Protein AF-A0A7J5Y7P5-F1 (afdb_monomer)

Foldseek 3Di:
DDDDPDPDDDDPVVVVPPPPDPPPVVVVVVVVVVVVVLLVQLVVCLVVQQLVVLLVNLVVVLVVCVVLVVVVVNVVSVCLNCCLPPNDDPVVNCCLRRPQADPDDDDPDDDPPDPVPDDHHSSVVSVVCSVCVVVSD

Mean predicted aligned error: 13.17 Å

Secondary structure (DSSP, 8-state):
-----PPPP--TTTGGG-SSS--HHHHHHHHHHHHHHHHHHHHHHHHHT-HHHHHHHHHHHHHHHHHTT-HHHHHHHHHHHHIIIIIS-HHHHHHHHH-SS---PPPSS-----GGGSPPPHHHHHHHHHHHHHHH-

Solvent-accessible surface area (backbone atoms only — not comparable to full-atom values): 8249 Å² total; per-residue (Å²): 137,83,83,77,78,74,80,74,91,70,60,81,70,65,67,70,66,72,69,92,57,84,57,61,65,60,53,49,52,50,49,54,51,49,53,53,50,52,52,52,56,48,51,49,30,56,74,72,45,39,30,63,63,48,52,52,52,51,60,58,43,42,59,53,28,56,76,70,64,40,59,72,59,31,54,51,52,49,51,51,51,50,33,53,76,69,69,46,58,68,72,58,22,50,42,36,35,51,29,61,67,50,82,77,79,77,68,98,71,74,86,77,88,50,86,89,74,62,66,70,8,53,42,47,49,50,54,51,48,60,72,43,38,84,80,74,109

Sequence (137 aa):
MFVVAAPWFCSSSCSTGGGGEEDFLLNYTKAVLWEGLNHLARRDAIQEGDGEALTDFWRTDMVLLWSRKHLQLFNSSHQLITGIEGFYPERIRQDMKWNRVLNLPGTSEGTVRNPKKMGRSVGSLSEELDRQRDKIL

pLDDT: mean 70.98, std 17.92, range [27.09, 91.25]

Structure (mmCIF, N/CA/C/O backbone):
data_AF-A0A7J5Y7P5-F1
#
_entry.id   AF-A0A7J5Y7P5-F1
#
loop_
_atom_site.group_PDB
_atom_site.id
_atom_site.type_symbol
_atom_site.label_atom_id
_atom_site.label_alt_id
_atom_site.label_comp_id
_atom_site.label_asym_id
_atom_site.label_entity_id
_atom_site.label_seq_id
_atom_site.pdbx_PDB_ins_code
_atom_site.Cartn_x
_atom_site.Cartn_y
_atom_site.Cartn_z
_atom_site.occupancy
_atom_site.B_iso_or_equiv
_atom_site.auth_seq_id
_atom_site.auth_comp_id
_atom_site.auth_asym_id
_atom_site.auth_atom_id
_atom_site.pdbx_PDB_model_num
ATOM 1 N N . MET A 1 1 ? 20.778 -21.280 18.502 1.00 34.69 1 MET A N 1
ATOM 2 C CA . MET A 1 1 ? 20.490 -22.165 17.355 1.00 34.69 1 MET A CA 1
ATOM 3 C C . MET A 1 1 ? 20.277 -21.253 16.155 1.00 34.69 1 MET A C 1
ATOM 5 O O . MET A 1 1 ? 19.296 -20.526 16.145 1.00 34.69 1 MET A O 1
ATOM 9 N N . PHE A 1 2 ? 21.252 -21.159 15.249 1.00 35.69 2 PHE A N 1
ATOM 10 C CA . PHE A 1 2 ? 21.153 -20.309 14.057 1.00 35.69 2 PHE A CA 1
ATOM 11 C C . PHE A 1 2 ? 20.516 -21.124 12.930 1.00 35.69 2 PHE A C 1
ATOM 13 O O . PHE A 1 2 ? 20.994 -22.213 12.620 1.00 35.69 2 PHE A O 1
ATOM 20 N N . VAL A 1 3 ? 19.432 -20.617 12.344 1.00 43.25 3 VAL A N 1
ATOM 21 C CA . VAL A 1 3 ? 18.833 -21.194 11.137 1.00 43.25 3 VAL A CA 1
ATOM 22 C C . VAL A 1 3 ? 19.719 -20.788 9.962 1.00 43.25 3 VAL A C 1
ATOM 24 O O . VAL A 1 3 ? 19.764 -19.620 9.586 1.00 43.25 3 VAL A O 1
ATOM 27 N N . VAL A 1 4 ? 20.470 -21.744 9.416 1.00 46.12 4 VAL A N 1
ATOM 28 C CA . VAL A 1 4 ? 21.187 -21.569 8.150 1.00 46.12 4 VAL A CA 1
ATOM 29 C C . VAL A 1 4 ? 20.131 -21.571 7.049 1.00 46.12 4 VAL A C 1
ATOM 31 O O . VAL A 1 4 ? 19.494 -22.594 6.806 1.00 46.12 4 VAL A O 1
ATOM 34 N N . ALA A 1 5 ? 19.904 -20.416 6.424 1.00 46.47 5 ALA A N 1
ATOM 35 C CA . ALA A 1 5 ? 19.061 -20.315 5.241 1.00 46.47 5 ALA A CA 1
ATOM 36 C C . ALA A 1 5 ? 19.656 -21.212 4.147 1.00 46.47 5 ALA A C 1
ATOM 38 O O . ALA A 1 5 ? 20.777 -20.982 3.691 1.00 46.47 5 ALA A O 1
ATOM 39 N N . ALA A 1 6 ? 18.933 -22.266 3.765 1.00 54.50 6 ALA A N 1
ATOM 40 C CA . ALA A 1 6 ? 19.320 -23.084 2.627 1.00 54.50 6 ALA A CA 1
ATOM 41 C C . ALA A 1 6 ? 19.383 -22.188 1.375 1.00 54.50 6 ALA A C 1
ATOM 43 O O . ALA A 1 6 ? 18.485 -21.360 1.187 1.00 54.50 6 ALA A O 1
ATOM 44 N N . PRO A 1 7 ? 20.421 -22.313 0.530 1.00 60.44 7 PRO A N 1
ATOM 45 C CA . PRO A 1 7 ? 20.487 -21.560 -0.711 1.00 60.44 7 PRO A CA 1
ATOM 46 C C . PRO A 1 7 ? 19.266 -21.919 -1.558 1.00 60.44 7 PRO A C 1
ATOM 48 O O . PRO A 1 7 ? 19.002 -23.094 -1.820 1.00 60.44 7 PRO A O 1
ATOM 51 N N . TRP A 1 8 ? 18.497 -20.898 -1.937 1.00 64.94 8 TRP A N 1
ATOM 52 C CA . TRP A 1 8 ? 17.355 -21.034 -2.834 1.00 64.94 8 TRP A CA 1
ATOM 53 C C . TRP A 1 8 ? 17.783 -21.822 -4.080 1.00 64.94 8 TRP A C 1
ATOM 55 O O . TRP A 1 8 ? 18.823 -21.527 -4.672 1.00 64.94 8 TRP A O 1
ATOM 65 N N . PHE A 1 9 ? 17.014 -22.847 -4.456 1.00 64.56 9 PHE A N 1
ATOM 66 C CA . PHE A 1 9 ? 17.332 -23.693 -5.606 1.00 64.56 9 PHE A CA 1
ATOM 67 C C . PHE A 1 9 ? 17.473 -22.836 -6.873 1.00 64.56 9 PHE A C 1
ATOM 69 O O . PHE A 1 9 ? 16.522 -22.170 -7.281 1.00 64.56 9 PHE A O 1
ATOM 76 N N . CYS A 1 10 ? 18.651 -22.871 -7.501 1.00 61.72 10 CYS A N 1
ATOM 77 C CA . CYS A 1 10 ? 18.894 -22.261 -8.805 1.00 61.72 10 CYS A CA 1
ATOM 78 C C . CYS A 1 10 ? 19.316 -23.340 -9.802 1.00 61.72 10 CYS A C 1
ATOM 80 O O . CYS A 1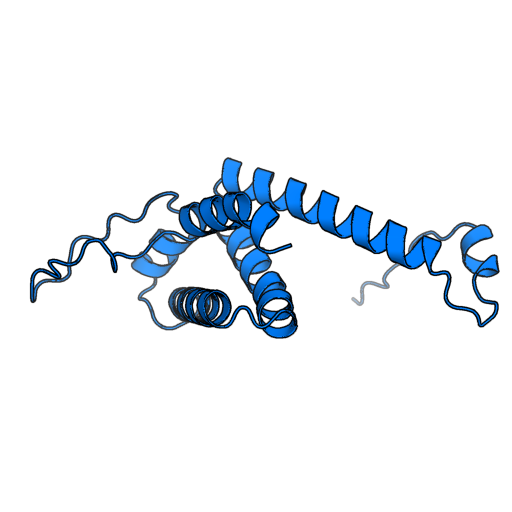 10 ? 20.233 -24.117 -9.534 1.00 61.72 10 CYS A O 1
ATOM 82 N N . SER A 1 11 ? 18.638 -23.396 -10.950 1.00 69.38 11 SER A N 1
ATOM 83 C CA . SER A 1 11 ? 19.009 -24.288 -12.051 1.00 69.38 11 SER A CA 1
ATOM 84 C C . SER A 1 11 ? 20.343 -23.856 -12.672 1.00 69.38 11 SER A C 1
ATOM 86 O O . SER A 1 11 ? 20.764 -22.708 -12.529 1.00 69.38 11 SER A O 1
ATOM 88 N N . SER A 1 12 ? 21.015 -24.752 -13.404 1.00 63.09 12 SER A N 1
ATOM 89 C CA . SER A 1 12 ? 22.278 -24.451 -14.109 1.00 63.09 12 SER A CA 1
ATOM 90 C C . SER A 1 12 ? 22.171 -23.265 -15.081 1.00 63.09 12 SER A C 1
ATOM 92 O O . SER A 1 12 ? 23.177 -22.631 -15.388 1.00 63.09 12 SER A O 1
ATOM 94 N N . SER A 1 13 ? 20.951 -22.925 -15.506 1.00 61.94 13 SER A N 1
ATOM 95 C CA . SER A 1 13 ? 20.625 -21.752 -16.320 1.00 61.94 13 SER A CA 1
ATOM 96 C C . SER A 1 13 ? 20.741 -20.415 -15.572 1.00 61.94 13 SER A C 1
ATOM 98 O O . SER A 1 13 ? 20.925 -19.380 -16.208 1.00 61.94 13 SER A O 1
ATOM 100 N N . CYS A 1 14 ? 20.666 -20.409 -14.235 1.00 60.22 14 CYS A N 1
ATOM 101 C CA . CYS A 1 14 ? 20.885 -19.203 -13.432 1.00 60.22 14 CYS A CA 1
ATOM 102 C C . CYS A 1 14 ? 22.323 -18.682 -13.548 1.00 60.22 14 CYS A C 1
ATOM 104 O O . CYS A 1 14 ? 22.555 -17.477 -13.520 1.00 60.22 14 CYS A O 1
ATOM 106 N N . SER A 1 15 ? 23.290 -19.593 -13.673 1.00 57.81 15 SER A N 1
ATOM 107 C CA . SER A 1 15 ? 24.721 -19.274 -13.710 1.00 57.81 15 SER A CA 1
ATOM 108 C C . SER A 1 15 ? 25.158 -18.684 -15.054 1.00 57.81 15 SER A C 1
ATOM 110 O O . SER A 1 15 ? 26.167 -17.989 -15.129 1.00 57.81 15 SER A O 1
ATOM 112 N N . THR A 1 16 ? 24.401 -18.948 -16.122 1.00 55.72 16 THR A N 1
ATOM 113 C CA . THR A 1 16 ? 24.694 -18.489 -17.490 1.00 55.72 16 THR A CA 1
ATOM 114 C C . THR A 1 16 ? 24.351 -17.022 -17.753 1.00 55.72 16 THR A C 1
ATOM 116 O O . THR A 1 16 ? 24.813 -16.477 -18.748 1.00 55.72 16 THR A O 1
ATOM 119 N N . GLY A 1 17 ? 23.603 -16.358 -16.865 1.00 52.78 17 GLY A N 1
ATOM 120 C CA . GLY A 1 17 ? 23.292 -14.923 -16.966 1.00 52.78 17 GLY A CA 1
ATOM 121 C C . GLY A 1 17 ? 24.345 -13.993 -16.348 1.00 52.78 17 GLY A C 1
ATOM 122 O O . GLY A 1 17 ? 24.121 -12.793 -16.263 1.00 52.78 17 GLY A O 1
ATOM 123 N N . GLY A 1 18 ? 25.481 -14.520 -15.875 1.00 52.06 18 GLY A N 1
ATOM 124 C CA . GLY A 1 18 ? 26.538 -13.744 -15.206 1.00 52.06 18 GLY A CA 1
ATOM 125 C C . GLY A 1 18 ? 27.489 -12.986 -16.141 1.00 52.06 18 GLY A C 1
ATOM 126 O O . GLY A 1 18 ? 28.553 -12.550 -15.708 1.00 52.06 18 GLY A O 1
ATOM 127 N N . GLY A 1 19 ? 27.159 -12.869 -17.427 1.00 52.19 19 GLY A N 1
ATOM 128 C CA . GLY A 1 19 ? 27.996 -12.218 -18.429 1.00 52.19 19 GLY A CA 1
ATOM 129 C C . GLY A 1 19 ? 27.721 -10.724 -18.557 1.00 52.19 19 GLY A C 1
ATOM 130 O O . GLY A 1 19 ? 27.264 -10.329 -19.611 1.00 52.19 19 GLY A O 1
ATOM 131 N N . GLY A 1 20 ? 27.986 -9.923 -17.516 1.00 59.34 20 GLY A N 1
ATOM 132 C CA . GLY A 1 20 ? 28.229 -8.462 -17.558 1.00 59.34 20 GLY A CA 1
ATOM 133 C C . GLY A 1 20 ? 27.195 -7.501 -18.179 1.00 59.34 20 GLY A C 1
ATOM 134 O O . GLY A 1 20 ? 27.320 -6.297 -17.973 1.00 59.34 20 GLY A O 1
ATOM 135 N N . GLU A 1 21 ? 26.197 -7.985 -18.909 1.00 65.25 21 GLU A N 1
ATOM 136 C CA . GLU A 1 21 ? 25.193 -7.205 -19.623 1.00 65.25 21 GLU A CA 1
ATOM 137 C C . GLU A 1 21 ? 23.845 -7.410 -18.926 1.00 65.25 21 GLU A C 1
ATOM 139 O O . GLU A 1 21 ? 23.411 -8.541 -18.696 1.00 65.25 21 GLU A O 1
ATOM 144 N N . GLU A 1 22 ? 23.212 -6.314 -18.502 1.00 68.62 22 GLU A N 1
ATOM 145 C CA . GLU A 1 22 ? 21.910 -6.375 -17.843 1.00 68.62 22 GLU A CA 1
ATOM 146 C C . GLU A 1 22 ? 20.878 -6.971 -18.804 1.00 68.62 22 GLU A C 1
ATOM 148 O O . GLU A 1 22 ? 20.556 -6.388 -19.839 1.00 68.62 22 GLU A O 1
ATOM 153 N N . ASP A 1 23 ? 20.331 -8.136 -18.455 1.00 80.75 23 ASP A N 1
ATOM 154 C CA . ASP A 1 23 ? 19.254 -8.747 -19.226 1.00 80.75 23 ASP A CA 1
ATOM 155 C C . ASP A 1 23 ? 17.962 -7.936 -19.026 1.00 80.75 23 ASP A C 1
ATOM 157 O O . ASP A 1 23 ? 17.191 -8.136 -18.078 1.00 80.75 23 ASP A O 1
ATOM 161 N N . PHE A 1 24 ? 17.742 -6.971 -19.924 1.00 84.56 24 PHE A N 1
ATOM 162 C CA . PHE A 1 24 ? 16.564 -6.105 -19.926 1.00 84.56 24 PHE A CA 1
ATOM 163 C C . PHE A 1 24 ? 15.260 -6.904 -20.016 1.00 84.56 24 PHE A C 1
ATOM 165 O O . PHE A 1 24 ? 14.260 -6.497 -19.422 1.00 84.56 24 PHE A O 1
ATOM 172 N N . LEU A 1 25 ? 15.258 -8.048 -20.712 1.00 86.44 25 LEU A N 1
ATOM 173 C CA . LEU A 1 25 ? 14.080 -8.903 -20.834 1.00 86.44 25 LEU A CA 1
ATOM 174 C C . LEU A 1 25 ? 13.791 -9.610 -19.508 1.00 86.44 25 LEU A C 1
ATOM 176 O O . LEU A 1 25 ? 12.642 -9.649 -19.061 1.00 86.44 25 LEU A O 1
ATOM 180 N N . LEU A 1 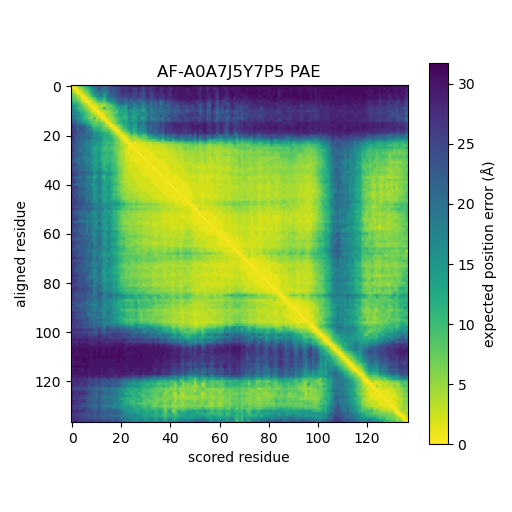26 ? 14.823 -10.121 -18.838 1.00 85.44 26 LEU A N 1
ATOM 181 C CA . LEU A 1 26 ? 14.679 -10.720 -17.514 1.00 85.44 26 LEU A CA 1
ATOM 182 C C . LEU A 1 26 ? 14.228 -9.690 -16.469 1.00 85.44 26 LEU A C 1
ATOM 184 O O . LEU A 1 26 ? 13.353 -9.980 -15.655 1.00 85.44 26 LEU A O 1
ATOM 188 N N . ASN A 1 27 ? 14.786 -8.480 -16.489 1.00 86.25 27 ASN A N 1
ATOM 189 C CA . ASN A 1 27 ? 14.377 -7.413 -15.575 1.00 86.25 27 ASN A CA 1
ATOM 190 C C . ASN A 1 27 ? 12.934 -6.961 -15.838 1.00 86.25 27 ASN A C 1
ATOM 192 O O . ASN A 1 27 ? 12.157 -6.812 -14.893 1.00 86.25 27 ASN A O 1
ATOM 196 N N . TYR A 1 28 ? 12.544 -6.822 -17.106 1.00 86.25 28 TYR A N 1
ATOM 197 C CA . TYR A 1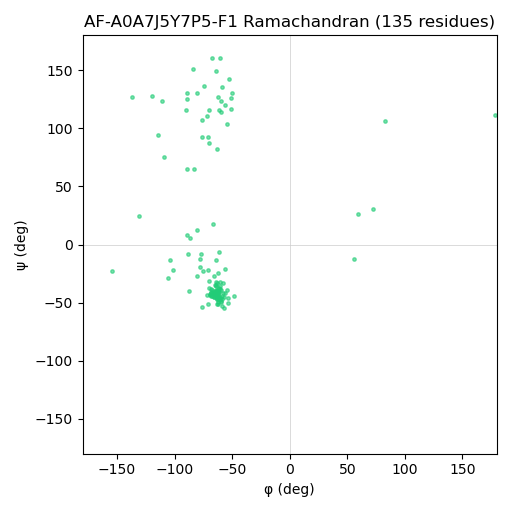 28 ? 11.170 -6.503 -17.489 1.00 86.25 28 TYR A CA 1
ATOM 198 C C . TYR A 1 28 ? 10.184 -7.591 -17.045 1.00 86.25 28 TYR A C 1
ATOM 200 O O . TYR A 1 28 ? 9.182 -7.294 -16.397 1.00 86.25 28 TYR A O 1
ATOM 208 N N . THR A 1 29 ? 10.478 -8.861 -17.332 1.00 89.50 29 THR A N 1
ATOM 209 C CA . THR A 1 29 ? 9.602 -9.983 -16.956 1.00 89.50 29 THR A CA 1
ATOM 210 C C . THR A 1 29 ? 9.471 -10.128 -15.442 1.00 89.50 29 THR A C 1
ATOM 212 O O . THR A 1 29 ? 8.363 -10.346 -14.953 1.00 89.50 29 THR A O 1
ATOM 215 N N . LYS A 1 30 ? 10.555 -9.924 -14.680 1.00 87.69 30 LYS A N 1
ATOM 216 C CA . LYS A 1 30 ? 10.509 -9.849 -13.211 1.00 87.69 30 LYS A CA 1
ATOM 217 C C . LYS A 1 30 ? 9.617 -8.710 -12.723 1.00 87.69 30 LYS A C 1
ATOM 219 O O . LYS A 1 30 ? 8.817 -8.934 -11.819 1.00 87.69 30 LYS A O 1
ATOM 224 N N . ALA A 1 31 ? 9.733 -7.519 -13.312 1.00 86.56 31 ALA A N 1
ATOM 225 C CA . ALA A 1 31 ? 8.923 -6.366 -12.928 1.00 86.56 31 ALA A CA 1
ATOM 226 C C . ALA A 1 31 ? 7.428 -6.610 -13.192 1.00 86.56 31 ALA A C 1
ATOM 228 O O . ALA A 1 31 ? 6.611 -6.410 -12.297 1.00 86.56 31 ALA A O 1
ATOM 229 N N . VAL A 1 32 ? 7.072 -7.118 -14.377 1.00 89.31 32 VAL A N 1
ATOM 230 C CA . VAL A 1 32 ? 5.680 -7.448 -14.731 1.00 89.31 32 VAL A CA 1
ATOM 231 C C . VAL A 1 32 ? 5.118 -8.542 -13.822 1.00 89.31 32 VAL A C 1
ATOM 233 O O . VAL A 1 32 ? 3.993 -8.423 -13.336 1.00 89.31 32 VAL A O 1
ATOM 236 N N . LEU A 1 33 ? 5.900 -9.593 -13.559 1.00 91.25 33 LEU A N 1
ATOM 237 C CA . LEU A 1 33 ? 5.495 -10.671 -12.661 1.00 91.25 33 LEU A CA 1
ATOM 238 C C . LEU A 1 33 ? 5.259 -10.152 -11.239 1.00 91.25 33 LEU A C 1
ATOM 240 O O . LEU A 1 33 ? 4.249 -10.491 -10.625 1.00 91.25 33 LEU A O 1
ATOM 244 N N . TRP A 1 34 ? 6.173 -9.326 -10.725 1.00 87.44 34 TRP A N 1
ATOM 245 C CA . TRP A 1 34 ? 6.046 -8.729 -9.401 1.00 87.44 34 TRP A CA 1
ATOM 246 C C . TRP A 1 34 ? 4.804 -7.841 -9.299 1.00 87.44 34 TRP A C 1
ATOM 248 O O . TRP A 1 34 ? 4.033 -8.000 -8.356 1.00 87.44 34 TRP A O 1
ATOM 258 N N . GLU A 1 35 ? 4.564 -6.966 -10.281 1.00 86.31 35 GLU A N 1
ATOM 259 C CA . GLU A 1 35 ? 3.371 -6.112 -10.309 1.00 86.31 35 GLU A CA 1
ATOM 260 C C . GLU A 1 35 ? 2.090 -6.961 -10.300 1.00 86.31 35 GLU A C 1
ATOM 262 O O . GLU A 1 35 ? 1.203 -6.728 -9.476 1.00 86.31 35 GLU A O 1
ATOM 267 N N . GLY A 1 36 ? 2.017 -7.998 -11.144 1.00 89.50 36 GLY A N 1
ATOM 268 C CA . GLY A 1 36 ? 0.867 -8.903 -11.212 1.00 89.50 36 GLY A CA 1
ATOM 269 C C . GLY A 1 36 ? 0.611 -9.665 -9.907 1.00 89.50 36 GLY A C 1
ATOM 270 O O . GLY A 1 36 ? -0.520 -9.693 -9.421 1.00 89.50 36 GLY A O 1
ATOM 271 N N . LEU A 1 37 ? 1.654 -10.240 -9.299 1.00 90.88 37 LEU A N 1
ATOM 272 C CA . LEU A 1 37 ? 1.544 -10.926 -8.006 1.00 90.88 37 LEU A CA 1
ATOM 273 C C . LEU A 1 37 ? 1.137 -9.966 -6.884 1.00 90.88 37 LEU A C 1
ATOM 275 O O . LEU A 1 37 ? 0.292 -10.311 -6.062 1.00 90.88 37 LEU A O 1
ATOM 279 N N . ASN A 1 38 ? 1.688 -8.751 -6.875 1.00 88.38 38 ASN A N 1
ATOM 280 C CA . ASN A 1 38 ? 1.345 -7.715 -5.906 1.00 88.38 38 ASN A CA 1
ATOM 281 C C . ASN A 1 38 ? -0.133 -7.297 -6.024 1.00 88.38 38 ASN A C 1
ATOM 283 O O . ASN A 1 38 ? -0.821 -7.148 -5.017 1.00 88.38 38 ASN A O 1
ATOM 287 N N . HIS A 1 39 ? -0.652 -7.152 -7.248 1.00 85.62 39 HIS A N 1
ATOM 288 C CA . HIS A 1 39 ? -2.078 -6.903 -7.484 1.00 85.62 39 HIS A CA 1
ATOM 289 C C . HIS A 1 39 ? -2.969 -8.034 -6.955 1.00 85.62 39 HIS A C 1
ATOM 291 O O . HIS A 1 39 ? -3.956 -7.761 -6.272 1.00 85.62 39 HIS A O 1
ATOM 297 N N . LEU A 1 40 ? -2.625 -9.291 -7.251 1.00 89.38 40 LEU A N 1
ATOM 298 C CA . LEU A 1 40 ? -3.400 -10.448 -6.795 1.00 89.38 40 LEU A CA 1
ATOM 299 C C . LEU A 1 40 ? -3.420 -10.538 -5.266 1.00 89.38 40 LEU A C 1
ATOM 301 O O . LEU A 1 40 ? -4.496 -10.559 -4.676 1.00 89.38 40 LEU A O 1
ATOM 305 N N . ALA A 1 41 ? -2.247 -10.482 -4.630 1.00 90.00 41 ALA A N 1
ATOM 306 C CA . ALA A 1 41 ? -2.123 -10.572 -3.178 1.00 90.00 41 ALA A CA 1
ATOM 307 C C . ALA A 1 41 ? -2.859 -9.430 -2.457 1.00 90.00 41 ALA A C 1
ATOM 309 O O . ALA A 1 41 ? -3.496 -9.643 -1.427 1.00 90.00 41 ALA A O 1
ATOM 310 N N . ARG A 1 42 ? -2.831 -8.215 -3.017 1.00 86.81 42 ARG A N 1
ATOM 311 C CA . ARG A 1 42 ? -3.594 -7.091 -2.469 1.00 86.81 42 ARG A CA 1
ATOM 312 C C . ARG A 1 42 ? -5.094 -7.310 -2.574 1.00 86.81 42 ARG A C 1
ATOM 314 O O . ARG A 1 42 ? -5.808 -7.021 -1.620 1.00 86.81 42 ARG A O 1
ATOM 321 N N . ARG A 1 43 ? -5.582 -7.767 -3.728 1.00 85.94 43 ARG A N 1
ATOM 322 C CA . ARG A 1 43 ? -7.013 -8.008 -3.926 1.00 85.94 43 ARG A CA 1
ATOM 323 C C . ARG A 1 43 ? -7.524 -9.069 -2.957 1.00 85.94 43 ARG A C 1
ATOM 325 O O . ARG A 1 43 ? -8.593 -8.880 -2.381 1.00 85.94 43 ARG A O 1
ATOM 332 N N . ASP A 1 44 ? -6.737 -10.117 -2.739 1.00 89.69 44 ASP A N 1
ATOM 333 C CA . ASP A 1 44 ? -7.049 -11.163 -1.769 1.00 89.69 44 ASP A CA 1
ATOM 334 C C . ASP A 1 44 ? -7.085 -10.583 -0.344 1.00 89.69 44 ASP A C 1
ATOM 336 O O . ASP A 1 44 ? -8.092 -10.727 0.345 1.00 89.69 44 ASP A O 1
ATOM 340 N N . ALA A 1 45 ? -6.088 -9.780 0.051 1.00 87.50 45 ALA A N 1
ATOM 341 C CA . ALA A 1 45 ? -6.082 -9.098 1.351 1.00 87.50 45 ALA A CA 1
ATOM 342 C C . ALA A 1 45 ? -7.277 -8.138 1.546 1.00 87.50 45 ALA A C 1
ATOM 344 O O . ALA A 1 45 ? -7.846 -8.061 2.635 1.00 87.50 45 ALA A O 1
ATOM 345 N N . ILE A 1 46 ? -7.702 -7.417 0.499 1.00 84.25 46 ILE A N 1
ATOM 346 C CA . ILE A 1 46 ? -8.912 -6.576 0.530 1.00 84.25 46 ILE A CA 1
ATOM 347 C C . ILE A 1 46 ? -10.163 -7.439 0.737 1.00 84.25 46 ILE A C 1
ATOM 349 O O . ILE A 1 46 ? -11.045 -7.069 1.514 1.00 84.25 46 ILE A O 1
ATOM 353 N N . GLN A 1 47 ? -10.259 -8.565 0.027 1.00 84.75 47 GLN A N 1
ATOM 354 C CA . GLN A 1 47 ? -11.411 -9.461 0.086 1.00 84.75 47 GLN A CA 1
ATOM 355 C C . GLN A 1 47 ? -11.535 -10.145 1.452 1.00 84.75 47 GLN A C 1
ATOM 357 O O . GLN A 1 47 ? -12.648 -10.275 1.965 1.00 84.75 47 GLN A O 1
ATOM 362 N N . GLU A 1 48 ? -10.410 -10.543 2.040 1.00 84.88 48 GLU A N 1
ATOM 363 C CA . GLU A 1 48 ? -10.330 -11.153 3.370 1.0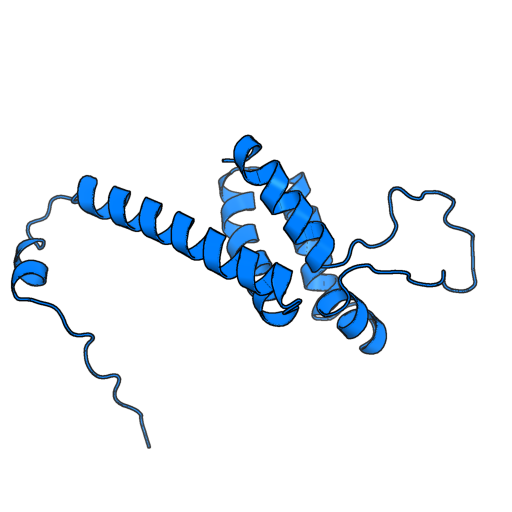0 84.88 48 GLU A CA 1
ATOM 364 C C . GLU A 1 48 ? -10.445 -10.122 4.503 1.00 84.88 48 GLU A C 1
ATOM 366 O O . GLU A 1 48 ? -10.795 -10.475 5.628 1.00 84.88 48 GLU A O 1
ATOM 371 N N . GLY A 1 49 ? -10.212 -8.839 4.208 1.00 82.00 49 GLY A N 1
ATOM 372 C CA . GLY A 1 49 ? -10.198 -7.775 5.209 1.00 82.00 49 GLY A CA 1
ATOM 373 C C . GLY A 1 49 ? -8.960 -7.822 6.107 1.00 82.00 49 GLY A C 1
ATOM 374 O O . GLY A 1 49 ? -9.036 -7.423 7.270 1.00 82.00 49 GLY A O 1
ATOM 375 N N . ASP A 1 50 ? -7.828 -8.303 5.58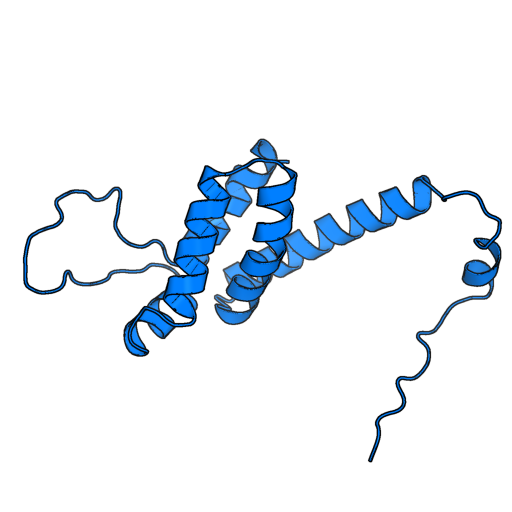6 1.00 87.12 50 ASP A N 1
ATOM 376 C CA . ASP A 1 50 ? -6.578 -8.391 6.337 1.00 87.12 50 ASP A CA 1
ATOM 377 C C . ASP A 1 50 ? -5.918 -7.012 6.461 1.00 87.12 50 ASP A C 1
ATOM 379 O O . ASP A 1 50 ? -5.142 -6.558 5.617 1.00 87.12 50 ASP A O 1
ATOM 383 N N . GLY A 1 51 ? -6.232 -6.327 7.557 1.00 84.19 51 GLY A N 1
ATOM 384 C CA . GLY A 1 51 ? -5.694 -5.010 7.857 1.00 84.19 51 GLY A CA 1
ATOM 385 C C . GLY A 1 51 ? -4.176 -4.968 8.032 1.00 84.19 51 GLY A C 1
ATOM 386 O O . GLY A 1 51 ? -3.566 -3.912 7.842 1.00 84.19 51 GLY A O 1
ATOM 387 N N . GLU A 1 52 ? -3.544 -6.083 8.396 1.00 87.75 52 GLU A N 1
ATOM 388 C CA . GLU A 1 52 ? -2.094 -6.158 8.572 1.00 87.75 52 GLU A CA 1
ATOM 389 C C . GLU A 1 52 ? -1.382 -6.203 7.232 1.00 87.75 52 GLU A C 1
ATOM 391 O O . GLU A 1 52 ? -0.585 -5.307 6.944 1.00 87.75 52 GLU A O 1
ATOM 396 N N . ALA A 1 53 ? -1.778 -7.144 6.374 1.00 88.94 53 ALA A N 1
ATOM 397 C CA . ALA A 1 53 ? -1.271 -7.223 5.012 1.00 88.94 53 ALA A CA 1
ATOM 398 C C . ALA A 1 53 ? -1.503 -5.910 4.251 1.00 88.94 53 ALA A C 1
ATOM 400 O O . ALA A 1 53 ? -0.604 -5.406 3.577 1.00 88.94 53 ALA A O 1
ATOM 401 N N . LEU A 1 54 ? -2.681 -5.291 4.403 1.00 86.94 54 LEU A N 1
ATOM 402 C CA . LEU A 1 54 ? -2.962 -4.001 3.773 1.00 86.94 54 LEU A CA 1
ATOM 403 C C . LEU A 1 54 ? -2.034 -2.887 4.268 1.00 86.94 54 LEU A C 1
ATOM 405 O O . LEU A 1 54 ? -1.585 -2.076 3.460 1.00 86.94 54 LEU A O 1
ATOM 409 N N . THR A 1 55 ? -1.715 -2.843 5.563 1.00 88.12 55 THR A N 1
ATOM 410 C CA . THR A 1 55 ? -0.776 -1.849 6.109 1.00 88.12 55 THR A CA 1
ATOM 411 C C . THR A 1 55 ? 0.624 -2.033 5.519 1.00 88.12 55 THR A C 1
ATOM 413 O O . THR A 1 55 ? 1.264 -1.046 5.152 1.00 88.12 55 THR A O 1
ATOM 416 N N . ASP A 1 56 ? 1.080 -3.275 5.346 1.00 89.12 56 ASP A N 1
ATOM 417 C CA . ASP A 1 56 ? 2.367 -3.569 4.708 1.00 89.12 56 ASP A CA 1
ATOM 418 C C . ASP A 1 56 ? 2.391 -3.184 3.226 1.00 89.12 56 ASP A C 1
ATOM 420 O O . ASP A 1 56 ? 3.347 -2.550 2.770 1.00 89.12 56 ASP A O 1
ATOM 424 N N . PHE A 1 57 ? 1.305 -3.437 2.492 1.00 89.38 57 PHE A N 1
ATOM 425 C CA . PHE A 1 57 ? 1.156 -2.951 1.120 1.00 89.38 57 PHE A CA 1
ATOM 426 C C . PHE A 1 57 ? 1.260 -1.423 1.031 1.00 89.38 57 PHE A C 1
ATOM 428 O O . PHE A 1 57 ? 1.950 -0.905 0.151 1.00 89.38 57 PHE A O 1
ATOM 435 N N . TRP A 1 58 ? 0.646 -0.687 1.965 1.00 86.00 58 TRP A N 1
ATOM 436 C CA . TRP A 1 58 ? 0.771 0.772 2.023 1.00 86.00 58 TRP A CA 1
ATOM 437 C C . TRP A 1 58 ? 2.205 1.235 2.308 1.00 86.00 58 TRP A C 1
ATOM 439 O O . TRP A 1 58 ? 2.638 2.242 1.743 1.00 86.00 58 TRP A O 1
ATOM 449 N N . ARG A 1 59 ? 2.966 0.508 3.139 1.00 87.75 59 ARG A N 1
ATOM 450 C CA . ARG A 1 59 ? 4.384 0.814 3.398 1.00 87.75 59 ARG A CA 1
ATOM 451 C C . ARG A 1 59 ? 5.225 0.655 2.131 1.00 87.75 59 ARG A C 1
ATOM 453 O O . ARG A 1 59 ? 6.039 1.529 1.835 1.00 87.75 59 ARG A O 1
ATOM 460 N N . THR A 1 60 ? 5.015 -0.416 1.363 1.00 87.44 60 THR A N 1
ATOM 461 C CA . THR A 1 60 ? 5.704 -0.616 0.076 1.00 87.44 60 THR A CA 1
ATOM 462 C C . THR A 1 60 ? 5.305 0.453 -0.947 1.00 87.44 60 THR A C 1
ATOM 464 O O . THR A 1 60 ? 6.169 1.031 -1.610 1.00 87.44 60 THR A O 1
ATOM 467 N N . ASP A 1 61 ? 4.016 0.789 -1.028 1.00 85.00 61 ASP A N 1
ATOM 468 C CA . ASP A 1 61 ? 3.502 1.786 -1.969 1.00 85.00 61 ASP A CA 1
ATOM 469 C C . ASP A 1 61 ? 4.035 3.192 -1.720 1.00 85.00 61 ASP A C 1
ATOM 471 O O . ASP A 1 61 ? 4.230 3.939 -2.676 1.00 85.00 61 ASP A O 1
ATOM 475 N N . MET A 1 62 ? 4.306 3.577 -0.471 1.00 85.19 62 MET A N 1
ATOM 476 C CA . MET A 1 62 ? 4.865 4.899 -0.173 1.00 85.19 62 MET A CA 1
ATOM 477 C C . MET A 1 62 ? 6.159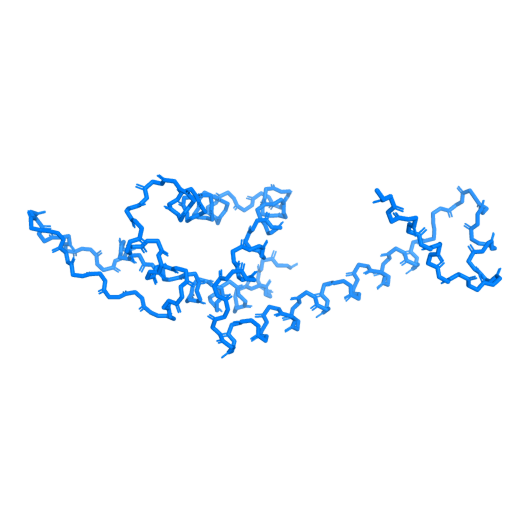 5.173 -0.953 1.00 85.19 62 MET A C 1
ATOM 479 O O . MET A 1 62 ? 6.347 6.285 -1.452 1.00 85.19 62 MET A O 1
ATOM 483 N N . VAL A 1 63 ? 7.021 4.163 -1.114 1.00 87.88 63 VAL A N 1
ATOM 484 C CA . VAL A 1 63 ? 8.272 4.279 -1.883 1.00 87.88 63 VAL A CA 1
ATOM 485 C C . VAL A 1 63 ? 7.980 4.530 -3.365 1.00 87.88 63 VAL A C 1
ATOM 487 O O . VAL A 1 63 ? 8.610 5.387 -3.996 1.00 87.88 63 VAL A O 1
ATOM 490 N N . LEU A 1 64 ? 6.986 3.832 -3.919 1.00 84.38 64 LEU A N 1
ATOM 491 C CA . LEU A 1 64 ? 6.554 4.004 -5.307 1.00 84.38 64 LEU A CA 1
ATOM 492 C C . LEU A 1 64 ? 5.899 5.373 -5.529 1.00 84.38 64 LEU A C 1
ATOM 494 O O . LEU A 1 64 ? 6.220 6.060 -6.499 1.00 84.38 64 LEU A O 1
ATOM 498 N N . LEU A 1 65 ? 5.027 5.801 -4.613 1.00 85.12 65 LEU A N 1
ATOM 499 C CA . LEU A 1 65 ? 4.325 7.085 -4.673 1.00 85.12 65 LEU A CA 1
ATOM 500 C C . LEU A 1 65 ? 5.295 8.268 -4.608 1.00 85.12 65 LEU A C 1
ATOM 502 O O . LEU A 1 65 ? 5.125 9.240 -5.348 1.00 85.12 65 LEU A O 1
ATOM 506 N N . TRP A 1 66 ? 6.330 8.171 -3.768 1.00 86.38 66 TRP A N 1
ATOM 507 C CA . TRP A 1 66 ? 7.412 9.152 -3.713 1.00 86.38 66 TRP A CA 1
ATOM 508 C C . TRP A 1 66 ? 8.182 9.210 -5.035 1.00 86.38 66 TRP A C 1
ATOM 510 O O . TRP A 1 66 ? 8.318 10.279 -5.633 1.00 86.38 66 TRP A O 1
ATOM 520 N N . SER A 1 67 ? 8.622 8.049 -5.531 1.00 86.31 67 SER A N 1
ATOM 521 C CA . SER A 1 67 ? 9.417 7.940 -6.763 1.00 86.31 67 SER A CA 1
ATOM 522 C C . SER A 1 67 ? 8.668 8.474 -7.989 1.00 86.31 67 SER A C 1
ATOM 524 O O . SER A 1 67 ? 9.260 9.123 -8.850 1.00 86.31 67 SER A O 1
ATOM 526 N N . ARG A 1 68 ? 7.346 8.271 -8.040 1.00 81.50 68 ARG A N 1
ATOM 527 C CA . ARG A 1 68 ? 6.463 8.745 -9.118 1.00 81.50 68 ARG A CA 1
ATOM 528 C C . ARG A 1 68 ? 5.882 10.149 -8.882 1.00 81.50 68 ARG A C 1
ATOM 530 O O . ARG A 1 68 ? 5.045 10.600 -9.654 1.00 81.50 68 ARG A O 1
ATOM 537 N N . LYS A 1 69 ? 6.332 10.873 -7.847 1.00 84.06 69 LYS A N 1
ATOM 538 C CA . LYS A 1 69 ? 5.906 12.250 -7.507 1.00 84.06 69 LYS A CA 1
ATOM 539 C C . LYS A 1 69 ? 4.403 12.416 -7.219 1.00 84.06 69 LYS A C 1
ATOM 541 O O . LYS A 1 69 ? 3.871 1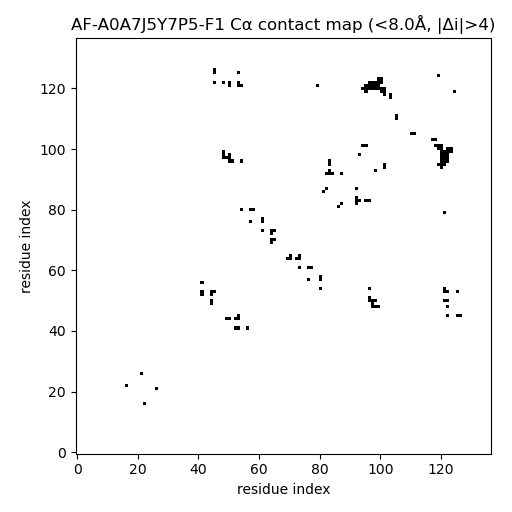3.523 -7.316 1.00 84.06 69 LYS A O 1
ATOM 546 N N . HIS A 1 70 ? 3.712 11.367 -6.774 1.00 77.56 70 HIS A N 1
ATOM 547 C CA . HIS A 1 70 ? 2.312 11.448 -6.340 1.00 77.56 70 HIS A CA 1
ATOM 548 C C . HIS A 1 70 ? 2.201 11.927 -4.882 1.00 77.56 70 HIS A C 1
ATOM 550 O O . HIS A 1 70 ? 1.743 11.207 -3.994 1.00 77.56 70 HIS A O 1
ATOM 556 N N . LEU A 1 71 ? 2.609 13.176 -4.631 1.00 79.69 71 LEU A N 1
ATOM 557 C CA . LEU A 1 71 ? 2.752 13.746 -3.281 1.00 79.69 71 LEU A CA 1
ATOM 558 C C . LEU A 1 71 ? 1.447 13.790 -2.472 1.00 79.69 71 LEU A C 1
ATOM 560 O O . LEU A 1 71 ? 1.472 13.648 -1.252 1.00 79.69 71 LEU A O 1
ATOM 564 N N . GLN A 1 72 ? 0.298 13.968 -3.130 1.00 76.31 72 GLN A N 1
ATOM 565 C CA . GLN A 1 72 ? -0.997 13.987 -2.443 1.00 76.31 72 GLN A CA 1
ATOM 566 C C . GLN A 1 72 ? -1.338 12.621 -1.832 1.00 76.31 72 GLN A C 1
ATOM 568 O O . GLN A 1 72 ? -1.765 12.547 -0.677 1.00 76.31 72 GLN A O 1
ATOM 573 N N . LEU A 1 73 ? -1.133 11.545 -2.598 1.00 77.62 73 LEU A N 1
ATOM 574 C CA . LEU A 1 73 ? -1.343 10.179 -2.122 1.00 77.62 73 LEU A CA 1
ATOM 575 C C . LEU A 1 73 ? -0.286 9.818 -1.087 1.00 77.62 73 LEU A C 1
ATOM 577 O O . LEU A 1 73 ? -0.648 9.347 -0.019 1.00 77.62 73 LEU A O 1
ATOM 581 N N . PHE A 1 74 ? 0.979 10.162 -1.338 1.00 82.44 74 PHE A N 1
ATOM 582 C CA . PHE A 1 74 ? 2.065 9.965 -0.380 1.00 82.44 74 PHE A CA 1
ATOM 583 C C . PHE A 1 74 ? 1.756 10.583 0.993 1.00 82.44 74 PHE A C 1
ATOM 585 O O . PHE A 1 74 ? 1.836 9.894 2.007 1.00 82.44 74 PHE A O 1
ATOM 592 N N . ASN A 1 75 ? 1.337 11.852 1.037 1.00 80.81 75 ASN A N 1
ATOM 593 C CA . ASN A 1 75 ? 0.984 12.522 2.292 1.00 80.81 75 ASN A CA 1
ATOM 594 C C . ASN A 1 75 ? -0.203 11.848 2.993 1.00 80.81 75 ASN A C 1
ATOM 596 O O . ASN A 1 75 ? -0.209 11.733 4.217 1.00 80.81 75 ASN A O 1
ATOM 600 N N . SER A 1 76 ? -1.192 11.382 2.226 1.00 78.06 76 SER A N 1
ATOM 601 C CA . SER A 1 76 ? -2.362 10.686 2.775 1.00 78.06 76 SER A CA 1
ATOM 602 C C . SER A 1 76 ? -1.983 9.320 3.362 1.00 78.06 76 SER A C 1
ATOM 604 O O . SER A 1 76 ? -2.383 8.999 4.479 1.00 78.06 76 SER A O 1
ATOM 606 N N . SER A 1 77 ? -1.162 8.542 2.650 1.00 81.00 77 SER A N 1
ATOM 607 C CA . SER A 1 77 ? -0.636 7.247 3.100 1.00 81.00 77 SER A CA 1
ATOM 608 C C . SER A 1 77 ? 0.257 7.390 4.326 1.00 81.00 77 SER A C 1
ATOM 610 O O . SER A 1 77 ? 0.129 6.624 5.277 1.00 81.00 77 SER A O 1
ATOM 612 N N . HIS A 1 78 ? 1.117 8.411 4.342 1.00 85.12 78 HIS A N 1
ATOM 613 C CA . HIS A 1 78 ? 1.948 8.723 5.497 1.00 85.12 78 HIS A CA 1
ATOM 614 C C . HIS A 1 78 ? 1.079 9.012 6.722 1.00 85.12 78 HIS A C 1
ATOM 616 O O . HIS A 1 78 ? 1.324 8.442 7.784 1.00 85.12 78 HIS A O 1
ATOM 622 N N . GLN A 1 79 ? 0.068 9.880 6.595 1.00 83.25 79 GLN A N 1
ATOM 623 C CA . GLN A 1 79 ? -0.838 10.207 7.698 1.00 83.25 79 GLN A CA 1
ATOM 624 C C . GLN A 1 79 ? -1.563 8.962 8.216 1.00 83.25 79 GLN A C 1
ATOM 626 O O . GLN A 1 79 ? -1.609 8.756 9.429 1.00 83.25 79 GLN A O 1
ATOM 631 N N . LEU A 1 80 ? -2.054 8.111 7.311 1.00 82.94 80 LEU A N 1
ATOM 632 C CA . LEU A 1 80 ? -2.705 6.845 7.644 1.00 82.94 80 LEU A CA 1
ATOM 633 C C . LEU A 1 80 ? -1.789 5.936 8.476 1.00 82.94 80 LEU A C 1
ATOM 635 O O . LEU A 1 80 ? -2.164 5.542 9.579 1.00 82.94 80 LEU A O 1
ATOM 639 N N . ILE A 1 81 ? -0.578 5.654 7.988 1.00 87.00 81 ILE A N 1
ATOM 640 C CA . ILE A 1 81 ? 0.367 4.752 8.663 1.00 87.00 81 ILE A CA 1
ATOM 641 C C . ILE A 1 81 ? 0.790 5.324 10.019 1.00 87.00 81 ILE A C 1
ATOM 643 O O . ILE A 1 81 ? 0.746 4.617 11.022 1.00 87.00 81 ILE A O 1
ATOM 647 N N . THR A 1 82 ? 1.128 6.617 10.097 1.00 86.19 82 THR A N 1
ATOM 648 C CA . THR A 1 82 ? 1.472 7.240 11.390 1.00 86.19 82 THR A CA 1
ATOM 649 C C . THR A 1 82 ? 0.308 7.253 12.376 1.00 86.19 82 THR A C 1
ATOM 651 O O . THR A 1 82 ? 0.512 7.118 13.584 1.00 86.19 82 THR A O 1
ATOM 654 N N . GLY A 1 83 ? -0.916 7.377 11.858 1.00 83.88 83 GLY A N 1
ATOM 655 C CA . GLY A 1 83 ? -2.148 7.254 12.620 1.00 83.88 83 GLY A CA 1
ATOM 656 C C . GLY A 1 83 ? -2.259 5.895 13.304 1.00 83.88 83 GLY A C 1
ATOM 657 O O . GLY A 1 83 ? -2.451 5.825 14.518 1.00 83.88 83 GLY A O 1
ATOM 658 N N . ILE A 1 84 ? -2.106 4.828 12.517 1.00 83.81 84 ILE A N 1
ATOM 659 C CA . ILE A 1 84 ? -2.250 3.435 12.958 1.00 83.81 84 ILE A CA 1
ATOM 660 C C . ILE A 1 84 ? -1.117 3.022 13.905 1.00 83.81 84 ILE A C 1
ATOM 662 O O . ILE A 1 84 ? -1.374 2.384 14.922 1.00 83.81 84 ILE A O 1
ATOM 666 N N . GLU A 1 85 ? 0.129 3.398 13.621 1.00 83.56 85 GLU A N 1
ATOM 667 C CA . GLU A 1 85 ? 1.283 2.884 14.371 1.00 83.56 85 GLU A CA 1
ATOM 668 C C . GLU A 1 85 ? 1.520 3.580 15.716 1.00 83.56 85 GLU A C 1
ATOM 670 O O . GLU A 1 85 ? 2.040 2.948 16.633 1.00 83.56 85 GLU A O 1
ATOM 675 N N . GLY A 1 86 ? 1.119 4.845 15.892 1.00 77.19 86 GLY A N 1
ATOM 676 C CA . GLY A 1 86 ? 1.479 5.562 17.125 1.00 77.19 86 GLY A CA 1
ATOM 677 C C . GLY A 1 86 ? 0.579 6.705 17.575 1.00 77.19 86 GLY A C 1
ATOM 678 O O . GLY A 1 86 ? 0.597 7.030 18.759 1.00 77.19 86 GLY A O 1
ATOM 679 N N 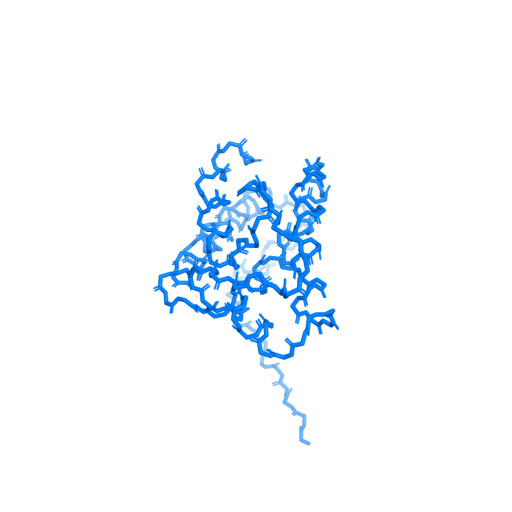. PHE A 1 87 ? -0.201 7.326 16.686 1.00 82.88 87 PHE A N 1
ATOM 680 C CA . PHE A 1 87 ? -0.959 8.524 17.065 1.00 82.88 87 PHE A CA 1
ATOM 681 C C . PHE A 1 87 ? -2.342 8.219 17.658 1.00 82.88 87 PHE A C 1
ATOM 683 O O . PHE A 1 87 ? -2.766 8.885 18.603 1.00 82.88 87 PHE A O 1
ATOM 690 N N . TYR A 1 88 ? -3.070 7.237 17.119 1.00 81.62 88 TYR A N 1
ATOM 691 C CA . TYR A 1 88 ? -4.420 6.931 17.591 1.00 81.62 88 TYR A CA 1
ATOM 692 C C . TYR A 1 88 ? -4.423 6.006 18.818 1.00 81.62 88 TYR A C 1
ATOM 694 O O . TYR A 1 88 ? -3.538 5.165 18.960 1.00 81.62 88 TYR A O 1
ATOM 702 N N . PRO A 1 89 ? -5.436 6.101 19.701 1.00 83.69 89 PRO A N 1
ATOM 703 C CA . PRO A 1 89 ? -5.623 5.131 20.774 1.00 83.69 89 PRO A CA 1
ATOM 704 C C . PRO A 1 89 ? -5.935 3.743 20.201 1.00 83.69 89 PRO A C 1
ATOM 706 O O . PRO A 1 89 ? -6.574 3.627 19.154 1.00 83.69 89 PRO A O 1
ATOM 709 N N . GLU A 1 90 ? -5.531 2.691 20.918 1.00 83.38 90 GLU A N 1
ATOM 710 C CA . GLU A 1 90 ? -5.542 1.299 20.438 1.00 83.38 90 GLU A CA 1
ATOM 711 C C . GLU A 1 90 ? -6.866 0.876 19.795 1.00 83.38 90 GLU A C 1
ATOM 713 O O . GLU A 1 90 ? -6.880 0.321 18.702 1.00 83.38 90 GLU A O 1
ATOM 718 N N . ARG A 1 91 ? -7.995 1.223 20.418 1.00 82.56 91 ARG A N 1
ATOM 719 C CA . ARG A 1 91 ? -9.325 0.928 19.872 1.00 82.56 91 ARG A CA 1
ATOM 720 C C . ARG A 1 91 ? -9.529 1.509 18.468 1.00 82.56 91 ARG A C 1
ATOM 722 O O . ARG A 1 91 ? -10.034 0.821 17.592 1.00 82.56 91 ARG A O 1
ATOM 729 N N . ILE A 1 92 ? -9.141 2.768 18.262 1.00 80.31 92 ILE A N 1
ATOM 730 C CA . ILE A 1 92 ? -9.286 3.452 16.971 1.00 80.31 92 ILE A CA 1
ATOM 731 C C . ILE A 1 92 ? -8.308 2.865 15.952 1.00 80.31 92 ILE A C 1
ATOM 733 O O . ILE A 1 92 ? -8.679 2.709 14.794 1.00 80.31 92 ILE A O 1
ATOM 737 N N . ARG A 1 93 ? -7.088 2.494 16.366 1.00 82.81 93 ARG A N 1
ATOM 738 C CA . ARG A 1 93 ? -6.116 1.817 15.489 1.00 82.81 93 ARG A CA 1
ATOM 739 C C . ARG A 1 93 ? -6.669 0.499 14.961 1.00 82.81 93 ARG A C 1
ATOM 741 O O . ARG A 1 93 ? -6.637 0.272 13.758 1.00 82.81 93 ARG A O 1
ATOM 748 N N . GLN A 1 94 ? -7.210 -0.331 15.852 1.00 82.75 94 GLN A N 1
ATOM 749 C CA . GLN A 1 94 ? -7.811 -1.615 15.494 1.00 82.75 94 GLN A CA 1
ATOM 750 C C . GLN A 1 94 ? -9.021 -1.416 14.573 1.00 82.75 94 GLN A C 1
ATOM 752 O O . GLN A 1 94 ? -9.121 -2.083 13.546 1.00 82.75 94 GLN A O 1
ATOM 757 N N . ASP A 1 95 ? -9.874 -0.427 14.856 1.00 80.25 95 ASP A N 1
ATOM 758 C CA . ASP A 1 95 ? -10.978 -0.075 13.960 1.00 80.25 95 ASP A CA 1
ATOM 759 C C . ASP A 1 95 ? -10.480 0.403 12.584 1.00 80.25 95 ASP A C 1
ATOM 761 O O . ASP A 1 95 ? -11.066 0.038 11.569 1.00 80.25 95 ASP A O 1
ATOM 765 N N . MET A 1 96 ? -9.407 1.202 12.509 1.00 76.75 96 MET A N 1
ATOM 766 C CA . MET A 1 96 ? -8.851 1.661 11.226 1.00 76.75 96 MET A CA 1
ATOM 767 C C . MET A 1 96 ? -8.222 0.530 10.418 1.00 76.75 96 MET A C 1
ATOM 769 O O . MET A 1 96 ? -8.343 0.527 9.190 1.00 76.75 96 MET A O 1
ATOM 773 N N . LYS A 1 97 ? -7.544 -0.389 11.112 1.00 81.75 97 LYS A N 1
ATOM 774 C CA . LYS A 1 97 ? -6.823 -1.517 10.529 1.00 81.75 97 LYS A CA 1
ATOM 775 C C . LYS A 1 97 ? -7.803 -2.554 9.978 1.00 81.75 97 LYS A C 1
ATOM 777 O O . LYS A 1 97 ? -7.696 -2.909 8.811 1.00 81.75 97 LYS A O 1
ATOM 782 N N . TRP A 1 98 ? -8.779 -2.986 10.777 1.00 78.50 98 TRP A N 1
ATOM 783 C CA . TRP A 1 98 ? -9.606 -4.157 10.461 1.00 78.50 98 TRP A CA 1
ATOM 784 C C . TRP A 1 98 ? -10.994 -3.844 9.896 1.00 78.50 98 TRP A C 1
ATOM 786 O O . TRP A 1 98 ? -11.576 -4.694 9.225 1.00 78.50 98 TRP A O 1
ATOM 796 N N . ASN A 1 99 ? -11.560 -2.650 10.119 1.00 69.50 99 ASN A N 1
ATOM 797 C CA . ASN A 1 99 ? -12.887 -2.366 9.571 1.00 69.50 99 ASN A CA 1
ATOM 798 C C . ASN A 1 99 ? -12.802 -1.968 8.106 1.00 69.50 99 ASN A C 1
ATOM 800 O O . ASN A 1 99 ? -12.103 -1.033 7.734 1.00 69.50 99 ASN A O 1
ATOM 804 N N . ARG A 1 100 ? -13.629 -2.595 7.269 1.00 57.81 100 ARG A N 1
ATOM 805 C CA . ARG A 1 100 ? -13.753 -2.233 5.852 1.00 57.81 100 ARG A CA 1
ATOM 806 C C . ARG A 1 100 ? -14.347 -0.839 5.640 1.00 57.81 100 ARG A C 1
ATOM 808 O O . ARG A 1 100 ? -14.017 -0.186 4.658 1.00 57.81 100 ARG A O 1
ATOM 815 N N . VAL A 1 101 ? -15.155 -0.342 6.577 1.00 56.41 101 VAL A N 1
ATOM 816 C CA . VAL A 1 101 ? -15.712 1.020 6.586 1.00 56.41 101 VAL A CA 1
ATOM 817 C C . VAL A 1 101 ? -15.606 1.572 8.003 1.00 56.41 101 VAL A C 1
ATOM 819 O O . VAL A 1 101 ? -16.063 0.940 8.951 1.00 56.41 101 VAL A O 1
ATOM 822 N N . LEU A 1 102 ? -15.011 2.752 8.152 1.00 49.94 102 LEU A N 1
ATOM 823 C CA . LEU A 1 102 ? -14.918 3.441 9.436 1.00 49.94 102 LEU A CA 1
ATOM 824 C C . LEU A 1 102 ? -16.134 4.346 9.635 1.00 49.94 102 LEU A C 1
ATOM 826 O O . LEU A 1 102 ? -16.293 5.345 8.938 1.00 49.94 102 LEU A O 1
ATOM 830 N N . ASN A 1 103 ? -16.947 4.030 10.639 1.00 49.19 103 ASN A N 1
ATOM 831 C CA . ASN A 1 103 ? -17.964 4.932 11.173 1.00 49.19 103 ASN A CA 1
ATOM 832 C C . ASN A 1 103 ? -17.514 5.394 12.559 1.00 49.19 103 ASN A C 1
ATOM 834 O O . ASN A 1 103 ? -18.003 4.902 13.572 1.00 49.19 103 ASN A O 1
ATOM 838 N N . LEU A 1 104 ? -16.541 6.304 12.615 1.00 48.16 104 LEU A N 1
ATOM 839 C CA . LEU A 1 104 ? -16.130 6.903 13.884 1.00 48.16 104 LEU A CA 1
ATOM 840 C C . LEU A 1 104 ? -17.253 7.838 14.367 1.00 48.16 104 LEU A C 1
ATOM 842 O O . LEU A 1 104 ? -17.522 8.836 13.689 1.00 48.16 104 LEU A O 1
ATOM 846 N N . PRO A 1 105 ? -17.921 7.565 15.507 1.00 39.69 105 PRO A N 1
ATOM 847 C CA . PRO A 1 105 ? -18.787 8.563 16.112 1.00 39.69 105 PRO A CA 1
ATOM 848 C C . PRO A 1 105 ? -17.912 9.757 16.497 1.00 39.69 105 PRO A C 1
ATOM 850 O O . PRO A 1 105 ? -16.880 9.594 17.150 1.00 39.69 105 PRO A O 1
ATOM 853 N N . GLY A 1 106 ? -18.301 10.948 16.035 1.00 40.50 106 GLY A N 1
ATOM 854 C CA . GLY A 1 106 ? -17.589 12.181 16.343 1.00 40.50 106 GLY A CA 1
ATOM 855 C C . GLY A 1 106 ? -17.384 12.299 17.849 1.00 40.50 106 GLY A C 1
ATOM 856 O O . GLY A 1 106 ? -18.339 12.199 18.619 1.00 40.50 106 GLY A O 1
ATOM 857 N N . THR A 1 107 ? -16.135 12.484 18.269 1.00 33.78 107 THR A N 1
ATOM 858 C CA . THR A 1 107 ? -15.822 12.887 19.637 1.00 33.78 107 THR A CA 1
ATOM 859 C C . THR A 1 107 ? -16.624 14.138 19.985 1.00 33.78 107 THR A C 1
ATOM 861 O O . THR A 1 107 ? -16.847 15.003 19.135 1.00 33.78 107 THR A O 1
ATOM 864 N N . SER A 1 108 ? -17.089 14.206 21.230 1.00 38.91 108 SER A N 1
ATOM 865 C CA . SER A 1 108 ? -17.870 15.301 21.795 1.00 38.91 108 SER A CA 1
ATOM 866 C C . SER A 1 108 ? -17.068 16.603 21.821 1.00 38.91 108 SER A C 1
ATOM 868 O O . SER A 1 108 ? -16.471 16.928 22.835 1.00 38.91 108 SER A O 1
ATOM 870 N N . GLU A 1 109 ? -17.021 17.302 20.692 1.00 33.12 109 GLU A N 1
ATOM 871 C CA . GLU A 1 109 ? -16.925 18.757 20.550 1.00 33.12 109 GLU A CA 1
ATOM 872 C C . GLU A 1 109 ? -16.860 19.086 19.054 1.00 33.12 109 GLU A C 1
ATOM 874 O O . GLU A 1 109 ? -15.893 18.779 18.363 1.00 33.12 109 GLU A O 1
ATOM 879 N N . GLY A 1 110 ? -17.922 19.712 18.545 1.00 31.11 110 GLY A N 1
ATOM 880 C CA . GLY A 1 110 ? -17.956 20.266 17.195 1.00 31.11 110 GLY A CA 1
ATOM 881 C C . GLY A 1 110 ? -18.283 19.251 16.101 1.00 31.11 110 GLY A C 1
ATOM 882 O O . GLY A 1 110 ? -17.462 18.455 15.659 1.00 31.11 110 GLY A O 1
ATOM 883 N N . THR A 1 111 ? -19.502 19.347 15.576 1.00 31.53 111 THR A N 1
ATOM 884 C CA . THR A 1 111 ? -19.902 18.707 14.323 1.00 31.53 111 THR A CA 1
ATOM 885 C C . THR A 1 111 ? -18.940 19.112 13.202 1.00 31.53 111 THR A C 1
ATOM 887 O O . THR A 1 111 ? -19.045 20.207 12.646 1.00 31.53 111 THR A O 1
ATOM 890 N N . VAL A 1 112 ? -18.025 18.221 12.816 1.00 37.31 112 VAL A N 1
ATOM 891 C CA . VAL A 1 112 ? -17.262 18.360 11.571 1.00 37.31 112 VAL A CA 1
ATOM 892 C C . VAL A 1 112 ? -18.240 18.131 10.417 1.00 37.31 112 VAL A C 1
ATOM 894 O O . VAL A 1 112 ? -18.413 17.027 9.915 1.00 37.31 112 VAL A O 1
ATOM 897 N N . ARG A 1 113 ? -18.913 19.206 9.991 1.00 27.95 113 ARG A N 1
ATOM 898 C CA . ARG A 1 113 ? -19.882 19.261 8.876 1.00 27.95 113 ARG A CA 1
ATOM 899 C C . ARG A 1 113 ? -19.266 19.018 7.486 1.00 27.95 113 ARG A C 1
ATOM 901 O O . ARG A 1 113 ? -19.880 19.338 6.476 1.00 27.95 113 ARG A O 1
ATOM 908 N N . ASN A 1 114 ? -18.069 18.441 7.412 1.00 27.09 114 ASN A N 1
ATOM 909 C CA . ASN A 1 114 ? -17.397 18.123 6.159 1.00 27.09 114 ASN A CA 1
ATOM 910 C C . ASN A 1 114 ? -17.266 16.601 5.996 1.00 27.09 114 ASN A C 1
ATOM 912 O O . ASN A 1 114 ? -16.257 16.034 6.418 1.00 27.09 114 ASN A O 1
ATOM 916 N N . PRO A 1 115 ? -18.209 15.935 5.301 1.00 37.34 115 PRO A N 1
ATOM 917 C CA . PRO A 1 115 ? -18.091 14.513 4.961 1.00 37.34 115 PRO A CA 1
ATOM 918 C C . PRO A 1 115 ? -16.878 14.185 4.069 1.00 37.34 115 PRO A C 1
ATOM 920 O O . PRO A 1 115 ? -16.565 13.022 3.850 1.00 37.34 115 PRO A O 1
ATOM 923 N N . LYS A 1 116 ? -16.141 15.196 3.588 1.00 35.06 116 LYS A N 1
ATOM 924 C CA . LYS A 1 116 ? -14.892 15.036 2.826 1.00 35.06 116 LYS A CA 1
ATOM 925 C C . LYS A 1 116 ? -13.658 14.697 3.681 1.00 35.06 116 LYS A C 1
ATOM 927 O O . LYS A 1 116 ? -12.608 14.438 3.105 1.00 35.06 116 LYS A O 1
ATOM 932 N N . LYS A 1 117 ? -13.749 14.731 5.018 1.00 38.38 117 LYS A N 1
ATOM 933 C CA . LYS A 1 117 ? -12.615 14.503 5.942 1.00 38.38 117 LYS A CA 1
ATOM 934 C C . LYS A 1 117 ? -12.919 13.487 7.059 1.00 38.38 117 LYS A C 1
ATOM 936 O O . LYS A 1 117 ? -12.310 13.556 8.121 1.00 38.38 117 LYS A O 1
ATOM 941 N N . MET A 1 118 ? -13.865 12.568 6.852 1.00 42.12 118 MET A N 1
ATOM 942 C CA . MET A 1 118 ? -14.064 11.429 7.760 1.00 42.12 118 MET A CA 1
ATOM 943 C C . MET A 1 118 ? -13.186 10.259 7.318 1.00 42.12 118 MET A C 1
ATOM 945 O O . MET A 1 118 ? -13.137 9.938 6.130 1.00 42.12 118 MET A O 1
ATOM 949 N N . GLY A 1 119 ? -12.446 9.701 8.283 1.00 48.44 119 GLY A N 1
ATOM 950 C CA . GLY A 1 119 ? -11.403 8.701 8.083 1.00 48.44 119 GLY A CA 1
ATOM 951 C C . GLY A 1 119 ? -11.906 7.541 7.242 1.00 48.44 119 GLY A C 1
ATOM 952 O O . GLY A 1 119 ? -12.832 6.841 7.631 1.00 48.44 119 GLY A O 1
ATOM 953 N N . ARG A 1 120 ? -11.310 7.367 6.067 1.00 56.78 120 ARG A N 1
ATOM 954 C CA . ARG A 1 120 ? -11.492 6.155 5.281 1.00 56.78 120 ARG A CA 1
ATOM 955 C C . ARG A 1 120 ? -10.675 5.056 5.951 1.00 56.78 120 ARG A C 1
ATOM 957 O O . ARG A 1 120 ? -9.556 5.308 6.391 1.00 56.78 120 ARG A O 1
ATOM 964 N N . SER A 1 121 ? -11.252 3.867 6.068 1.00 65.00 121 SER A N 1
ATOM 965 C CA . SER A 1 121 ? -10.513 2.689 6.525 1.00 65.00 121 SER A CA 1
ATOM 966 C C . SER A 1 121 ? -9.360 2.368 5.580 1.00 65.00 121 SER A C 1
ATOM 968 O O . SER A 1 121 ? -9.403 2.735 4.400 1.00 65.00 121 SER A O 1
ATOM 970 N N . VAL A 1 122 ? -8.386 1.600 6.070 1.00 68.06 122 VAL A N 1
ATOM 971 C CA . VAL A 1 122 ? -7.319 1.051 5.225 1.0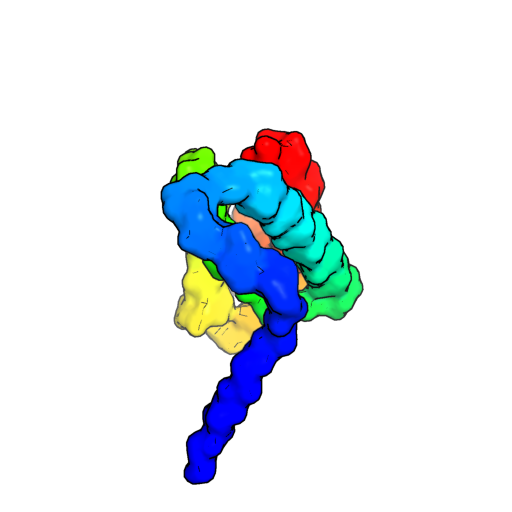0 68.06 122 VAL A CA 1
ATOM 972 C C . VAL A 1 122 ? -7.920 0.297 4.032 1.00 68.06 122 VAL A C 1
ATOM 974 O O . VAL A 1 122 ? -7.537 0.561 2.898 1.00 68.06 122 VAL A O 1
ATOM 977 N N . GLY A 1 123 ? -8.931 -0.551 4.256 1.00 63.56 123 GLY A N 1
ATOM 978 C CA . GLY A 1 123 ? -9.598 -1.307 3.188 1.00 63.56 123 GLY A CA 1
ATOM 979 C C . GLY A 1 123 ? -10.259 -0.432 2.117 1.00 63.56 123 GLY A C 1
ATOM 980 O O . GLY A 1 123 ? -10.034 -0.640 0.929 1.00 63.56 123 GLY A O 1
ATOM 981 N N . SER A 1 124 ? -11.024 0.592 2.510 1.00 66.31 124 SER A N 1
ATOM 982 C CA . SER A 1 124 ? -11.704 1.480 1.549 1.00 66.31 124 SER A CA 1
ATOM 983 C C . SER A 1 124 ? -10.738 2.383 0.773 1.00 66.31 124 SER A C 1
ATOM 985 O O . SER A 1 124 ? -10.994 2.709 -0.386 1.00 66.31 124 SER A O 1
ATOM 987 N N . LEU A 1 125 ? -9.615 2.777 1.385 1.00 70.38 125 LEU A N 1
ATOM 988 C CA . LEU A 1 125 ? -8.534 3.465 0.679 1.00 70.38 125 LEU A CA 1
ATOM 989 C C . LEU A 1 125 ? -7.840 2.532 -0.308 1.00 70.38 125 LEU A C 1
ATOM 991 O O . LEU A 1 125 ? -7.543 2.958 -1.421 1.00 70.38 125 LEU A O 1
ATOM 995 N N . SER A 1 126 ? -7.604 1.279 0.083 1.00 69.81 126 SER A N 1
ATOM 996 C CA . SER A 1 126 ? -6.980 0.279 -0.781 1.00 69.81 126 SER A CA 1
ATOM 997 C C . SER A 1 126 ? -7.853 -0.051 -1.992 1.00 69.81 126 SER A C 1
ATOM 999 O O . SER A 1 126 ? -7.329 -0.119 -3.098 1.00 69.81 126 SER A O 1
ATOM 1001 N N . GLU A 1 127 ? -9.174 -0.169 -1.825 1.00 71.75 127 GLU A N 1
ATOM 1002 C CA . GLU A 1 127 ? -10.119 -0.361 -2.938 1.00 71.75 127 GLU A CA 1
ATOM 1003 C C . GLU A 1 127 ? -10.128 0.823 -3.919 1.00 71.75 127 GLU A C 1
ATOM 1005 O O . GLU A 1 127 ? -10.164 0.633 -5.135 1.00 71.75 127 GLU A O 1
ATOM 1010 N N . GLU A 1 128 ? -10.098 2.059 -3.411 1.00 71.44 128 GLU A N 1
ATOM 1011 C CA . GLU A 1 128 ? -10.044 3.250 -4.264 1.00 71.44 128 GLU A CA 1
ATOM 1012 C C . GLU A 1 128 ? -8.704 3.356 -4.993 1.00 71.44 128 GLU A C 1
ATOM 1014 O O . GLU A 1 128 ? -8.674 3.688 -6.177 1.00 71.44 128 GLU A O 1
ATOM 1019 N N . LEU A 1 129 ? -7.597 3.061 -4.308 1.00 71.06 129 LEU A N 1
ATOM 1020 C CA . LEU A 1 129 ? -6.281 3.087 -4.928 1.00 71.06 129 LEU A CA 1
ATOM 1021 C C . LEU A 1 129 ? -6.163 2.010 -6.006 1.00 71.06 129 LEU A C 1
ATOM 1023 O O . LEU A 1 129 ? -5.637 2.309 -7.071 1.00 71.06 129 LEU A O 1
ATOM 1027 N N . ASP A 1 130 ? -6.708 0.812 -5.784 1.00 71.62 130 ASP A N 1
ATOM 1028 C CA . ASP A 1 130 ? -6.742 -0.248 -6.797 1.00 71.62 130 ASP A CA 1
ATOM 1029 C C . ASP A 1 130 ? -7.576 0.170 -8.022 1.00 71.62 130 ASP A C 1
ATOM 1031 O O . ASP A 1 130 ? -7.124 0.023 -9.154 1.00 71.62 130 ASP A O 1
ATOM 1035 N N . ARG A 1 131 ? -8.725 0.839 -7.823 1.00 72.12 131 ARG A N 1
ATOM 1036 C CA . ARG A 1 131 ? -9.511 1.427 -8.930 1.00 72.12 131 ARG A CA 1
ATOM 1037 C C . ARG A 1 131 ? -8.791 2.538 -9.686 1.00 72.12 131 ARG A C 1
ATOM 1039 O O . ARG A 1 131 ? -9.044 2.732 -10.874 1.00 72.12 131 ARG A O 1
ATOM 1046 N N . GLN A 1 132 ? -7.983 3.339 -8.999 1.00 67.19 132 GLN A N 1
ATOM 1047 C CA . GLN A 1 132 ? -7.245 4.437 -9.624 1.00 67.19 132 GLN A CA 1
ATOM 1048 C C . GLN A 1 132 ? -5.884 4.008 -10.166 1.00 67.19 132 GLN A C 1
ATOM 1050 O O . GLN A 1 132 ? -5.253 4.797 -10.867 1.00 67.19 132 GLN A O 1
ATOM 1055 N N . ARG A 1 133 ? -5.437 2.779 -9.888 1.00 67.44 133 ARG A N 1
ATOM 1056 C CA . ARG A 1 133 ? -4.102 2.295 -10.239 1.00 67.44 133 ARG A CA 1
ATOM 1057 C C . ARG A 1 133 ? -3.856 2.345 -11.745 1.00 67.44 133 ARG A C 1
ATOM 1059 O O . ARG A 1 133 ? -2.818 2.856 -12.133 1.00 67.44 133 ARG A O 1
ATOM 1066 N N . ASP A 1 134 ? -4.848 2.018 -12.571 1.00 58.12 134 ASP A N 1
ATOM 1067 C CA . ASP A 1 134 ? -4.774 2.131 -14.043 1.00 58.12 134 ASP A CA 1
ATOM 1068 C C . ASP A 1 134 ? -4.622 3.573 -14.570 1.00 58.12 134 ASP A C 1
ATOM 1070 O O . ASP A 1 134 ? -4.371 3.787 -15.751 1.00 58.12 134 ASP A O 1
ATOM 1074 N N . LYS A 1 135 ? -4.844 4.584 -13.721 1.00 60.22 135 LYS A N 1
ATOM 1075 C CA . LYS A 1 135 ? -4.661 6.009 -14.054 1.00 60.22 135 LYS A CA 1
ATOM 1076 C C . LYS A 1 135 ? -3.385 6.596 -13.448 1.00 60.22 135 LYS A C 1
ATOM 1078 O O . LYS A 1 135 ? -3.034 7.732 -13.762 1.00 60.22 135 LYS A O 1
ATOM 1083 N N . ILE A 1 136 ? -2.773 5.874 -12.511 1.00 57.44 136 ILE A N 1
ATOM 1084 C CA . ILE A 1 136 ? -1.593 6.279 -11.736 1.00 57.44 136 ILE A CA 1
ATOM 1085 C C . ILE A 1 136 ? -0.341 5.534 -12.238 1.00 57.44 136 ILE A C 1
ATOM 1087 O O . ILE A 1 136 ? 0.764 6.067 -12.125 1.00 57.44 136 ILE A O 1
ATOM 1091 N N . LEU A 1 137 ? -0.513 4.319 -12.772 1.00 51.66 137 LEU A N 1
ATOM 1092 C CA . LEU A 1 137 ? 0.486 3.529 -13.499 1.00 51.66 137 LEU A CA 1
ATOM 1093 C C . LEU A 1 137 ? 0.421 3.809 -15.000 1.00 51.66 137 LEU A C 1
ATOM 1095 O O . LEU A 1 137 ? 1.512 3.800 -15.612 1.00 51.66 137 LEU A O 1
#

Radius of gyration: 19.97 Å; Cα contacts (8 Å, |Δi|>4): 84; chains: 1; bounding box: 48×45×43 Å

Organism: Dissostichus mawsoni (NCBI:txid36200)